Protein AF-A0A835EMM1-F1 (afdb_monomer_lite)

Radius of gyration: 13.22 Å; chains: 1; bounding box: 34×19×33 Å

pLDDT: mean 90.05, std 12.84, range [51.56, 98.19]

Secondary structure (DSSP, 8-state):
--THHHHHHHHHHHHHHHHHHHHHHHHHHH-----HHHHHHHHHHHHH-

Sequence (49 aa):
MPSSKKKGFDSLFALVSWQLWKERNARVFRGAESQPAELLRRIQKEGED

Structure (mmCIF, N/CA/C/O backbone):
data_AF-A0A835EMM1-F1
#
_entry.id   AF-A0A835EMM1-F1
#
loop_
_atom_site.group_PDB
_atom_site.id
_atom_site.type_symbol
_atom_site.label_atom_id
_atom_site.label_alt_id
_atom_site.label_comp_id
_atom_site.label_asym_id
_atom_site.label_entity_id
_atom_site.label_seq_id
_atom_site.pdbx_PDB_ins_code
_atom_site.Cartn_x
_atom_site.Cartn_y
_atom_site.Cartn_z
_atom_site.occupancy
_atom_site.B_iso_or_equiv
_atom_site.auth_seq_id
_atom_site.auth_comp_id
_atom_site.auth_asym_id
_atom_site.auth_atom_id
_atom_site.pdbx_PDB_model_num
ATOM 1 N N . MET A 1 1 ? 18.175 8.379 -21.774 1.00 51.56 1 MET A N 1
ATOM 2 C CA . MET A 1 1 ? 18.316 7.351 -20.713 1.00 51.56 1 MET A CA 1
ATOM 3 C C . MET A 1 1 ? 17.500 6.134 -21.113 1.00 51.56 1 MET A C 1
ATOM 5 O O . MET A 1 1 ? 16.386 6.347 -21.580 1.00 51.56 1 MET A O 1
ATOM 9 N N . PRO A 1 2 ? 18.020 4.902 -20.981 1.00 54.62 2 PRO A N 1
ATOM 10 C CA . PRO A 1 2 ? 17.313 3.718 -21.453 1.00 54.62 2 PRO A CA 1
ATOM 11 C C . PRO A 1 2 ? 15.993 3.568 -20.685 1.00 54.62 2 PRO A C 1
ATOM 13 O O . PRO A 1 2 ? 15.961 3.627 -19.454 1.00 54.62 2 PRO A O 1
ATOM 16 N N . SER 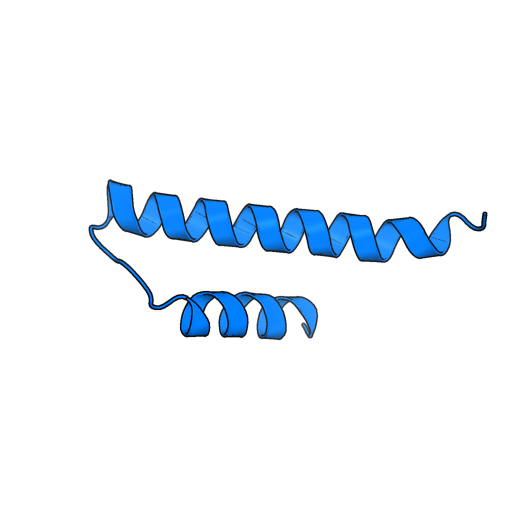A 1 3 ? 14.902 3.441 -21.440 1.00 62.59 3 SER A N 1
ATOM 17 C CA . SER A 1 3 ? 13.500 3.420 -20.996 1.00 62.59 3 SER A CA 1
ATOM 18 C C . SER A 1 3 ? 13.166 2.282 -20.026 1.00 62.59 3 SER A C 1
ATOM 20 O O . SER A 1 3 ? 12.180 2.362 -19.298 1.00 62.59 3 SER A O 1
ATOM 22 N N . SER A 1 4 ? 14.019 1.261 -19.943 1.00 59.50 4 SER A N 1
ATOM 23 C CA . SER A 1 4 ? 13.843 0.074 -19.104 1.00 59.50 4 SER A CA 1
ATOM 24 C C . SER A 1 4 ? 13.852 0.371 -17.599 1.00 59.50 4 SER A C 1
ATOM 26 O O . SER A 1 4 ? 13.155 -0.300 -16.846 1.00 59.50 4 SER A O 1
ATOM 28 N N . LYS A 1 5 ? 14.591 1.399 -17.147 1.00 58.12 5 LYS A N 1
ATOM 29 C CA . LYS A 1 5 ? 14.655 1.776 -15.718 1.00 58.12 5 LYS A CA 1
ATOM 30 C C . LYS A 1 5 ? 13.365 2.427 -15.205 1.00 58.12 5 LYS A C 1
ATOM 32 O O . LYS A 1 5 ? 13.084 2.346 -14.017 1.00 58.12 5 LYS A O 1
ATOM 37 N N . LYS A 1 6 ? 12.583 3.059 -16.090 1.00 64.81 6 LYS A N 1
ATOM 38 C CA . LYS A 1 6 ? 11.323 3.723 -15.719 1.00 64.81 6 LYS A CA 1
ATOM 39 C C . LYS A 1 6 ? 10.216 2.712 -15.436 1.00 64.81 6 LYS A C 1
ATOM 41 O O . LYS A 1 6 ? 9.499 2.867 -14.464 1.00 64.81 6 LYS A O 1
ATOM 46 N N . LYS A 1 7 ? 10.168 1.614 -16.198 1.00 72.12 7 LYS A N 1
ATOM 47 C CA . LYS A 1 7 ? 9.100 0.612 -16.090 1.00 72.12 7 LYS A CA 1
ATOM 48 C C . LYS A 1 7 ? 8.990 -0.015 -14.693 1.00 72.12 7 LYS A C 1
ATOM 50 O O . LYS A 1 7 ? 7.889 -0.128 -14.174 1.00 72.12 7 LYS A O 1
ATOM 55 N N . GLY A 1 8 ? 10.112 -0.396 -14.075 1.00 84.00 8 GLY A N 1
ATOM 56 C CA . GLY A 1 8 ? 10.097 -0.951 -12.713 1.00 84.00 8 GLY A CA 1
ATOM 57 C C . GLY A 1 8 ? 9.665 0.075 -11.662 1.00 84.00 8 GLY A C 1
ATOM 58 O O . GLY A 1 8 ? 8.919 -0.252 -10.744 1.00 84.00 8 GLY A O 1
ATOM 59 N N . PHE A 1 9 ? 10.082 1.331 -11.834 1.00 87.88 9 PHE A N 1
ATOM 60 C CA . PHE A 1 9 ? 9.685 2.426 -10.954 1.00 87.88 9 PHE A CA 1
ATOM 61 C C . PHE A 1 9 ? 8.195 2.769 -11.090 1.00 87.88 9 PHE A C 1
ATOM 63 O O . PHE A 1 9 ? 7.527 2.941 -10.077 1.00 87.88 9 PHE A O 1
ATOM 70 N N . ASP A 1 10 ? 7.662 2.811 -12.313 1.00 90.88 10 ASP A N 1
ATOM 71 C CA . ASP A 1 10 ? 6.246 3.087 -12.571 1.00 90.88 10 ASP A CA 1
ATOM 72 C C . ASP A 1 10 ? 5.352 1.999 -11.948 1.00 90.88 10 ASP A C 1
ATOM 74 O O . ASP A 1 10 ? 4.356 2.318 -11.296 1.00 90.88 10 ASP A O 1
ATOM 78 N N . SER A 1 11 ? 5.742 0.721 -12.064 1.00 92.25 11 SER A N 1
ATOM 79 C CA . SER A 1 11 ? 5.047 -0.391 -11.401 1.00 92.25 11 SER A CA 1
ATOM 80 C C . SER A 1 11 ? 5.118 -0.300 -9.876 1.00 92.25 11 SER A C 1
ATOM 82 O O . SER A 1 11 ? 4.098 -0.471 -9.211 1.00 92.25 11 SER A O 1
ATOM 84 N N . LEU A 1 12 ? 6.289 0.016 -9.308 1.00 94.06 12 LEU A N 1
ATOM 85 C CA . LEU A 1 12 ? 6.437 0.210 -7.862 1.00 94.06 12 LEU A CA 1
ATOM 86 C C . LEU A 1 12 ? 5.577 1.380 -7.364 1.00 94.06 12 LEU A C 1
ATOM 88 O O . LEU A 1 12 ? 4.905 1.269 -6.341 1.00 94.06 12 LEU A O 1
ATOM 92 N N . PHE A 1 13 ? 5.567 2.495 -8.093 1.00 95.19 13 PHE A N 1
ATOM 93 C CA . PHE A 1 13 ? 4.755 3.660 -7.760 1.00 95.19 13 PHE A CA 1
ATOM 94 C C . PHE A 1 13 ? 3.257 3.331 -7.794 1.00 95.19 13 PHE A C 1
ATOM 96 O O . PHE A 1 13 ? 2.521 3.689 -6.867 1.00 95.19 13 PHE A O 1
ATOM 103 N N . ALA A 1 14 ? 2.808 2.610 -8.827 1.00 96.12 14 ALA A N 1
ATOM 104 C CA . ALA A 1 14 ? 1.435 2.130 -8.928 1.00 96.12 14 ALA A CA 1
ATOM 105 C C . ALA A 1 14 ? 1.075 1.194 -7.762 1.00 96.12 14 ALA A C 1
ATOM 107 O O . ALA A 1 14 ? 0.033 1.387 -7.134 1.00 96.12 14 ALA A O 1
ATOM 108 N N . LEU A 1 15 ? 1.956 0.248 -7.417 1.00 97.00 15 LEU A N 1
ATOM 109 C CA . LEU A 1 15 ? 1.774 -0.673 -6.293 1.00 97.00 15 LEU A CA 1
ATOM 110 C C . LEU A 1 15 ? 1.623 0.077 -4.964 1.00 97.00 15 LEU A C 1
ATOM 112 O O . LEU A 1 15 ? 0.651 -0.130 -4.239 1.00 97.00 15 LEU A O 1
ATOM 116 N N . VAL A 1 16 ? 2.543 0.992 -4.652 1.00 97.56 16 VAL A N 1
ATOM 117 C CA . VAL A 1 16 ? 2.491 1.779 -3.410 1.00 97.56 16 VAL A CA 1
ATOM 118 C C . VAL A 1 16 ? 1.206 2.609 -3.344 1.00 97.56 16 VAL A C 1
ATOM 120 O O . VAL A 1 16 ? 0.514 2.600 -2.323 1.00 97.56 16 VAL A O 1
ATOM 123 N N . SER A 1 17 ? 0.843 3.276 -4.443 1.00 98.19 17 SER A N 1
ATOM 124 C CA . SER A 1 17 ? -0.389 4.071 -4.533 1.00 98.19 17 SER A CA 1
ATOM 125 C C . SER A 1 17 ? -1.636 3.211 -4.309 1.00 98.19 17 SER A C 1
ATOM 127 O O . SER A 1 17 ? -2.545 3.600 -3.573 1.00 98.19 17 SER A O 1
ATOM 129 N N . TRP A 1 18 ? -1.657 2.010 -4.889 1.00 97.94 18 TRP A N 1
ATOM 130 C CA . TRP A 1 18 ? -2.744 1.049 -4.740 1.00 97.94 18 TRP A CA 1
ATOM 131 C C . TRP A 1 18 ? -2.898 0.546 -3.300 1.00 97.94 18 TRP A C 1
ATOM 133 O O . TRP A 1 18 ? -4.010 0.507 -2.769 1.00 97.94 18 TRP A O 1
ATOM 143 N N . GLN A 1 19 ? -1.795 0.210 -2.627 1.00 98.06 19 GLN A N 1
ATOM 144 C CA . GLN A 1 19 ? -1.823 -0.238 -1.230 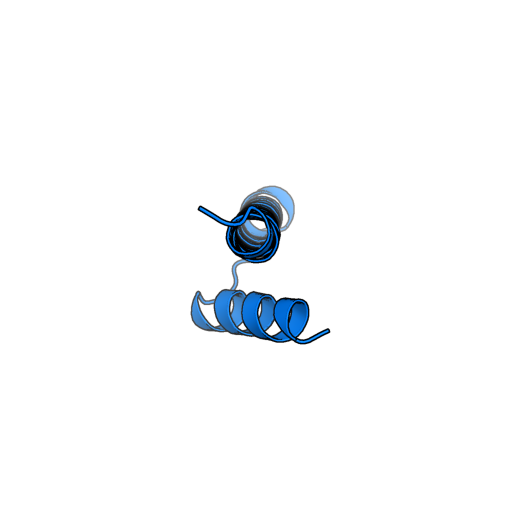1.00 98.06 19 GLN A CA 1
ATOM 145 C C . GLN A 1 19 ? -2.306 0.869 -0.285 1.00 98.06 19 GLN A C 1
ATOM 147 O O . GLN A 1 19 ? -3.132 0.610 0.591 1.00 98.06 19 GLN A O 1
ATOM 152 N N . LEU A 1 20 ? -1.869 2.114 -0.502 1.00 97.62 20 LEU A N 1
ATOM 153 C CA . LEU A 1 20 ? -2.343 3.272 0.263 1.00 97.62 20 LEU A CA 1
ATOM 154 C C . LEU A 1 20 ? -3.843 3.514 0.072 1.00 97.62 20 LEU A C 1
ATOM 156 O O . LEU A 1 20 ? -4.563 3.770 1.043 1.00 97.62 20 LEU A O 1
ATOM 160 N N . TRP A 1 21 ? -4.328 3.400 -1.166 1.00 97.88 21 TRP A N 1
ATOM 161 C CA . TRP A 1 21 ? -5.753 3.503 -1.466 1.00 97.88 21 TRP A CA 1
ATOM 162 C C . TRP A 1 21 ? -6.560 2.403 -0.759 1.00 97.88 21 TRP A C 1
ATOM 164 O O . TRP A 1 21 ? -7.570 2.701 -0.116 1.00 97.88 21 TRP A O 1
ATOM 174 N N . LYS A 1 22 ? -6.103 1.143 -0.797 1.00 96.94 22 LYS A N 1
ATOM 175 C CA . LYS A 1 22 ? -6.749 0.026 -0.082 1.00 96.94 22 LYS A CA 1
ATOM 176 C C . LYS A 1 22 ? -6.801 0.260 1.428 1.00 96.94 22 LYS A C 1
ATOM 178 O O . LYS A 1 22 ? -7.856 0.063 2.028 1.00 96.94 22 LYS A O 1
ATOM 183 N N . GLU A 1 23 ? -5.702 0.708 2.030 1.00 97.50 23 GLU A N 1
ATOM 184 C CA . GLU A 1 23 ? -5.636 0.994 3.467 1.00 97.50 23 GLU A CA 1
ATOM 185 C C . GLU A 1 23 ? -6.621 2.097 3.872 1.00 97.50 23 GLU A C 1
ATOM 187 O O . GLU A 1 23 ? -7.356 1.960 4.852 1.00 97.50 23 GLU A O 1
ATOM 192 N N . ARG A 1 24 ? -6.698 3.178 3.086 1.00 96.44 24 ARG A N 1
ATOM 193 C CA . ARG A 1 24 ? -7.656 4.260 3.338 1.00 96.44 24 ARG A CA 1
ATOM 194 C C . ARG A 1 24 ? -9.099 3.768 3.237 1.00 96.44 24 ARG A C 1
ATOM 196 O O . ARG A 1 24 ? -9.907 4.120 4.092 1.00 96.44 24 ARG A O 1
ATOM 203 N N . ASN A 1 25 ? -9.419 2.945 2.240 1.00 97.31 25 ASN A N 1
ATOM 204 C CA . ASN A 1 25 ? -10.755 2.363 2.109 1.00 97.31 25 ASN A CA 1
ATOM 205 C C . ASN A 1 25 ? -11.098 1.417 3.258 1.00 97.31 25 ASN A C 1
ATOM 207 O O . ASN A 1 25 ? -12.218 1.459 3.759 1.00 97.31 25 ASN A O 1
ATOM 211 N N . ALA A 1 26 ? -10.156 0.584 3.701 1.00 96.75 26 ALA A N 1
ATOM 212 C CA . ALA A 1 26 ? -10.364 -0.287 4.853 1.00 96.75 26 ALA A CA 1
ATOM 213 C C . ALA A 1 26 ? -10.660 0.533 6.118 1.00 96.75 26 ALA A C 1
ATOM 215 O O . ALA A 1 26 ? -11.629 0.251 6.823 1.00 96.75 26 ALA A O 1
ATOM 216 N N . ARG A 1 27 ? -9.906 1.614 6.343 1.00 95.88 27 ARG A N 1
ATOM 217 C CA . ARG A 1 27 ? -10.121 2.511 7.482 1.00 95.88 27 ARG A CA 1
ATOM 218 C C . ARG A 1 27 ? -11.483 3.201 7.428 1.00 95.88 27 ARG A C 1
ATOM 220 O O . ARG A 1 27 ? -12.189 3.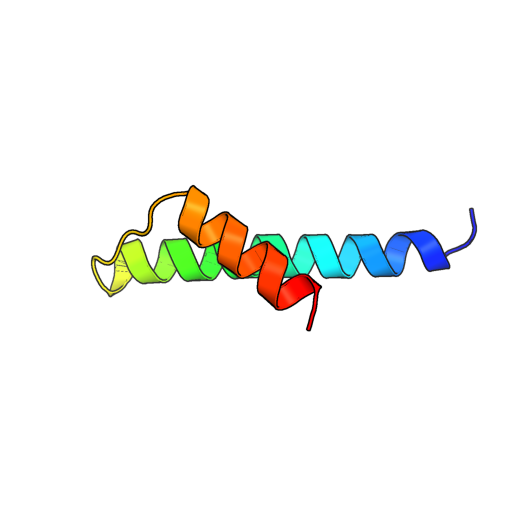224 8.427 1.00 95.88 27 ARG A O 1
ATOM 227 N N . VAL A 1 28 ? -11.852 3.753 6.271 1.00 96.06 28 VAL A N 1
ATOM 228 C CA . VAL A 1 28 ? -13.081 4.550 6.112 1.00 96.06 28 VAL A CA 1
ATOM 229 C C . VAL A 1 28 ? -14.333 3.676 6.075 1.00 96.06 28 VAL A C 1
ATOM 231 O O . VAL A 1 28 ? -15.302 3.975 6.762 1.00 96.06 28 VAL A O 1
ATOM 234 N N . PHE A 1 29 ? -14.328 2.597 5.292 1.00 95.50 29 PHE A N 1
ATOM 235 C CA . PHE A 1 29 ? -15.534 1.804 5.036 1.00 95.50 29 PHE A CA 1
ATOM 236 C C . PHE A 1 29 ? -15.674 0.578 5.934 1.00 95.50 29 PHE A C 1
ATOM 238 O O . PHE A 1 29 ? -16.774 0.050 6.065 1.00 95.50 29 PHE A O 1
ATOM 245 N N . ARG A 1 30 ? -14.579 0.092 6.530 1.0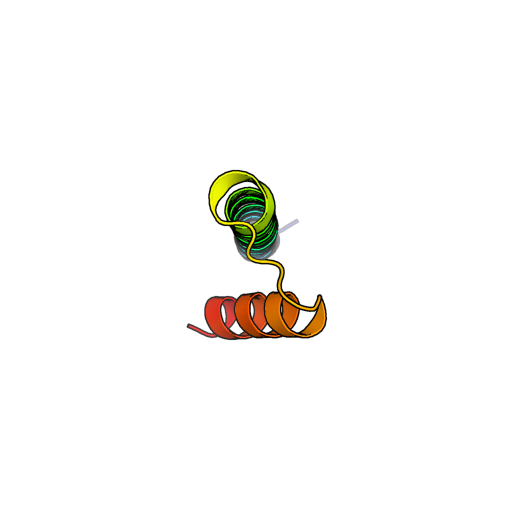0 94.31 30 ARG A N 1
ATOM 246 C CA . ARG A 1 30 ? -14.590 -1.115 7.376 1.00 94.31 30 ARG A CA 1
ATOM 247 C C . ARG A 1 30 ? -14.194 -0.835 8.823 1.00 94.31 30 ARG A C 1
ATOM 249 O O . ARG A 1 30 ? -14.197 -1.764 9.621 1.00 94.31 30 ARG A O 1
ATOM 256 N N . GLY A 1 31 ? -13.813 0.403 9.153 1.00 93.19 31 GLY A N 1
ATOM 257 C CA . GLY A 1 31 ? -13.261 0.740 10.468 1.00 93.19 31 GLY A CA 1
ATOM 258 C C . GLY A 1 31 ? -11.988 -0.044 10.808 1.00 93.19 31 GLY A C 1
ATOM 259 O O . GLY A 1 31 ? -11.649 -0.178 11.978 1.00 93.19 31 GLY A O 1
ATOM 260 N N . ALA A 1 32 ? -11.306 -0.599 9.800 1.00 90.31 32 ALA A N 1
ATOM 261 C CA . ALA A 1 32 ? -10.145 -1.459 9.976 1.00 90.31 32 ALA A CA 1
ATOM 262 C C . ALA A 1 32 ? -8.873 -0.669 9.659 1.00 90.31 32 ALA A C 1
ATOM 264 O O . ALA A 1 32 ? -8.633 -0.299 8.509 1.00 90.31 32 ALA A O 1
ATOM 265 N N . GLU A 1 33 ? -8.066 -0.412 10.684 1.00 91.81 33 GLU A N 1
ATOM 266 C CA . GLU A 1 33 ? -6.758 0.227 10.567 1.00 91.81 33 GLU A CA 1
ATOM 267 C C . GLU A 1 33 ? -5.652 -0.806 10.783 1.00 91.81 33 GLU A C 1
ATOM 269 O O . GLU A 1 33 ? -5.686 -1.585 11.736 1.00 91.81 33 GLU A O 1
ATOM 274 N N . SER A 1 34 ? -4.658 -0.799 9.900 1.00 93.81 34 SER A N 1
ATOM 275 C CA . SER A 1 34 ? -3.426 -1.554 10.085 1.00 93.81 34 SER A CA 1
ATOM 276 C C . SER A 1 34 ? -2.3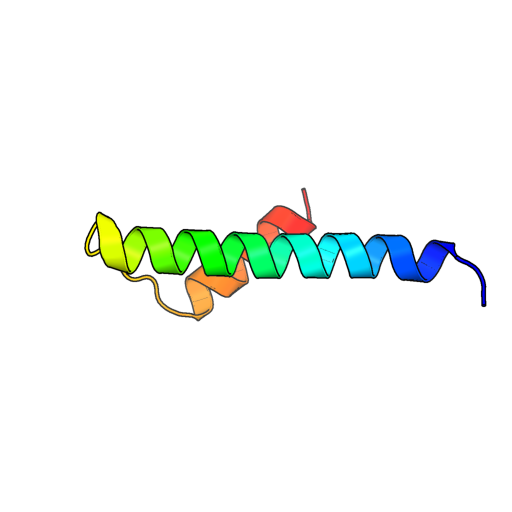04 -0.652 10.589 1.00 93.81 34 SER A C 1
ATOM 278 O O . SER A 1 34 ? -2.275 0.558 10.353 1.00 93.81 34 SER A O 1
ATOM 280 N N . GLN A 1 35 ? -1.334 -1.259 11.271 1.00 96.31 35 GLN A N 1
ATOM 281 C CA . GLN A 1 35 ? -0.099 -0.559 11.593 1.00 96.31 35 GLN A CA 1
ATOM 282 C C . GLN A 1 35 ? 0.698 -0.281 10.307 1.00 96.31 35 GLN A C 1
ATOM 284 O O . GLN A 1 35 ? 0.736 -1.139 9.421 1.00 96.31 35 GLN A O 1
ATOM 289 N N . PRO A 1 36 ? 1.429 0.844 10.210 1.00 95.50 36 PRO A N 1
ATOM 290 C CA . PRO A 1 36 ? 2.248 1.153 9.035 1.00 95.50 36 PRO A CA 1
ATOM 291 C C . PRO A 1 36 ? 3.216 0.028 8.634 1.00 95.50 36 PRO A C 1
ATOM 293 O O . PRO A 1 36 ? 3.408 -0.231 7.449 1.00 95.50 36 PRO A O 1
ATOM 296 N N . ALA A 1 37 ? 3.772 -0.697 9.610 1.00 97.56 37 ALA A N 1
ATOM 297 C CA . ALA A 1 37 ? 4.648 -1.842 9.360 1.00 97.56 37 ALA A CA 1
ATOM 298 C C . ALA A 1 37 ? 3.947 -2.998 8.617 1.00 97.56 37 ALA A C 1
ATOM 300 O O . ALA A 1 37 ? 4.579 -3.690 7.822 1.00 97.56 37 ALA A O 1
ATOM 301 N N . GLU A 1 38 ? 2.648 -3.197 8.847 1.00 97.00 38 GLU A N 1
ATOM 302 C CA . GLU A 1 38 ? 1.842 -4.204 8.149 1.00 97.00 38 GLU A CA 1
ATOM 303 C C . GLU A 1 38 ? 1.587 -3.799 6.694 1.00 97.00 38 GLU A C 1
ATOM 305 O O . GLU A 1 38 ? 1.662 -4.622 5.783 1.00 97.00 38 GLU A O 1
ATOM 310 N N . LEU A 1 39 ? 1.325 -2.511 6.448 1.00 97.12 39 LEU A N 1
ATOM 311 C CA . LEU A 1 39 ? 1.203 -1.979 5.092 1.00 97.12 39 LEU A CA 1
ATOM 312 C C . LEU A 1 39 ? 2.518 -2.127 4.310 1.00 97.12 39 LEU A C 1
ATOM 314 O O . LEU A 1 39 ? 2.498 -2.575 3.167 1.00 97.12 39 LEU A O 1
ATOM 318 N N . LEU A 1 40 ? 3.656 -1.814 4.939 1.00 97.44 40 LEU A N 1
ATOM 319 C CA . LEU A 1 40 ? 4.978 -1.982 4.329 1.00 97.44 40 LEU A CA 1
ATOM 320 C C . LEU A 1 40 ? 5.282 -3.450 4.008 1.00 97.44 40 LEU A C 1
ATOM 322 O O . LEU A 1 40 ? 5.748 -3.735 2.908 1.00 97.44 40 LEU A O 1
ATOM 326 N N . ARG A 1 41 ? 4.965 -4.382 4.919 1.00 97.81 41 ARG A N 1
ATOM 327 C CA . ARG A 1 41 ? 5.113 -5.825 4.661 1.00 97.81 41 ARG A CA 1
ATOM 328 C C . ARG A 1 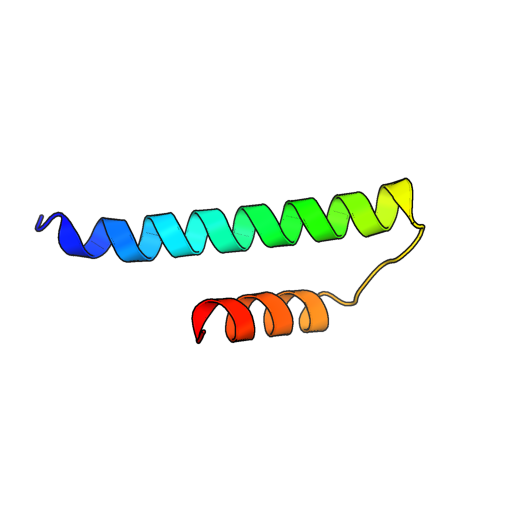41 ? 4.256 -6.293 3.486 1.00 97.81 41 ARG A C 1
ATOM 330 O O . ARG A 1 41 ? 4.742 -7.061 2.663 1.00 97.81 41 ARG A O 1
ATOM 337 N N . ARG A 1 42 ? 3.017 -5.803 3.361 1.00 97.00 42 ARG A N 1
ATOM 338 C CA . ARG A 1 42 ? 2.151 -6.104 2.206 1.00 97.00 42 ARG A CA 1
ATOM 339 C C . ARG A 1 42 ? 2.721 -5.571 0.890 1.00 97.00 42 ARG A C 1
ATOM 341 O O . ARG A 1 42 ? 2.703 -6.297 -0.094 1.00 97.00 42 ARG A O 1
ATOM 348 N N . ILE A 1 43 ? 3.251 -4.343 0.879 1.00 97.81 43 ILE A N 1
ATOM 349 C CA . ILE A 1 43 ? 3.907 -3.755 -0.303 1.00 97.81 43 ILE A CA 1
ATOM 350 C C . ILE A 1 43 ? 5.133 -4.579 -0.720 1.00 97.81 43 ILE A C 1
ATOM 352 O O . ILE A 1 43 ? 5.284 -4.856 -1.902 1.00 97.81 43 ILE A O 1
ATOM 356 N N . GLN A 1 44 ? 5.998 -4.958 0.229 1.00 97.25 44 GLN A N 1
ATOM 357 C CA . GLN A 1 44 ? 7.204 -5.746 -0.065 1.00 97.25 44 GLN A CA 1
ATOM 358 C C . GLN A 1 44 ? 6.843 -7.106 -0.652 1.00 97.25 44 GLN A C 1
ATOM 360 O O . GLN A 1 44 ? 7.314 -7.436 -1.732 1.00 97.25 44 GLN A O 1
ATOM 365 N N . LYS A 1 45 ? 5.935 -7.833 0.010 1.00 97.31 45 LYS A N 1
ATOM 366 C CA . LYS A 1 45 ? 5.483 -9.146 -0.450 1.00 97.31 45 LYS A CA 1
ATOM 367 C C . LYS A 1 45 ? 4.899 -9.095 -1.867 1.00 97.31 45 LYS A C 1
ATOM 369 O O . LYS A 1 45 ? 5.293 -9.879 -2.711 1.00 97.31 45 LYS A O 1
ATOM 374 N N . GLU A 1 46 ? 4.008 -8.144 -2.147 1.00 95.94 46 GLU A N 1
ATOM 375 C CA . GLU A 1 46 ? 3.382 -8.015 -3.475 1.00 95.94 46 GLU A CA 1
ATOM 376 C C . GLU A 1 46 ? 4.359 -7.522 -4.558 1.00 95.94 46 GLU A C 1
ATOM 378 O O . GLU A 1 46 ? 4.087 -7.679 -5.739 1.00 95.94 46 GLU A O 1
ATOM 383 N N . GLY A 1 47 ? 5.483 -6.907 -4.177 1.00 94.00 47 GLY A N 1
ATOM 384 C CA . GLY A 1 47 ? 6.548 -6.538 -5.112 1.00 94.00 47 GLY A CA 1
ATOM 385 C C . GLY A 1 47 ? 7.547 -7.664 -5.404 1.00 94.00 47 GLY A C 1
ATOM 386 O O . GLY A 1 47 ? 8.339 -7.525 -6.336 1.00 94.00 47 GLY A O 1
ATOM 387 N N . GLU A 1 48 ? 7.544 -8.726 -4.594 1.00 92.44 48 GLU A N 1
ATOM 388 C CA . GLU A 1 48 ? 8.366 -9.933 -4.762 1.00 92.44 48 GLU A CA 1
ATOM 389 C C . GLU A 1 48 ? 7.654 -11.030 -5.577 1.00 92.44 48 GLU A C 1
ATOM 391 O O . GLU A 1 48 ? 8.342 -11.859 -6.177 1.00 92.44 48 GLU A O 1
ATOM 396 N N . ASP A 1 49 ? 6.314 -11.015 -5.595 1.00 78.19 49 ASP A N 1
ATOM 397 C CA . ASP A 1 49 ? 5.433 -11.899 -6.384 1.00 78.19 49 ASP A CA 1
ATOM 398 C C . ASP A 1 49 ? 5.423 -11.537 -7.890 1.00 78.19 49 ASP A C 1
ATOM 400 O O . ASP A 1 49 ? 5.415 -12.476 -8.725 1.00 78.19 49 ASP A O 1
#

Foldseek 3Di:
DPPVVVVLVVVLVVLLVVLVVVQVCCCPVVVDHDDVVVSVVVSVVVSVD

Organism: NCBI:txid1010633